Protein AF-A0A3D0X7M6-F1 (afdb_monomer_lite)

Radius of gyration: 14.73 Å; chains: 1; bounding box: 32×16×44 Å

Foldseek 3Di:
DPLVVLLVVLQVQLQVQLQVQLQVCCVPPVVPCSVRSSVRSNVRSNVRSNVVSVVVSVVVVVVVD

pLDDT: mean 88.2, std 10.8, range [49.66, 96.56]

Structure (mmCIF, N/CA/C/O backbone):
data_AF-A0A3D0X7M6-F1
#
_entry.id   AF-A0A3D0X7M6-F1
#
loop_
_atom_site.group_PDB
_atom_site.id
_atom_site.type_symbol
_atom_site.label_atom_id
_atom_site.label_alt_id
_atom_site.label_comp_id
_atom_site.label_asym_id
_atom_site.label_entity_id
_atom_site.label_seq_id
_atom_site.pdbx_PDB_ins_code
_atom_site.Cartn_x
_atom_site.Cartn_y
_atom_site.Cartn_z
_atom_site.occupancy
_atom_site.B_iso_or_equiv
_atom_site.auth_seq_id
_atom_site.auth_comp_id
_atom_site.auth_asym_id
_atom_site.auth_atom_id
_atom_site.pdbx_PDB_model_num
ATOM 1 N N . MET A 1 1 ? -12.137 10.413 17.814 1.00 58.44 1 MET A N 1
ATOM 2 C CA . MET A 1 1 ? -12.340 10.421 16.344 1.00 58.44 1 MET A CA 1
ATOM 3 C C . MET A 1 1 ? -13.698 9.829 16.010 1.00 58.44 1 MET A C 1
ATOM 5 O O . MET A 1 1 ? -14.081 8.844 16.634 1.00 58.44 1 MET A O 1
ATOM 9 N N . LYS A 1 2 ? -14.435 10.413 15.055 1.00 67.69 2 LYS A N 1
ATOM 10 C CA . LYS A 1 2 ? -15.642 9.766 14.516 1.00 67.69 2 LYS A CA 1
AT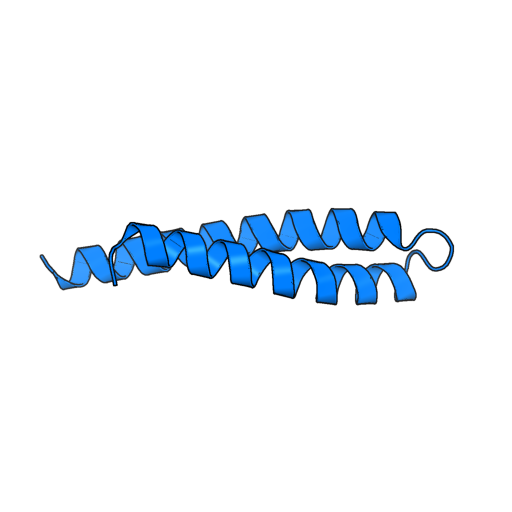OM 11 C C . LYS A 1 2 ? -15.211 8.497 13.772 1.00 67.69 2 LYS A C 1
ATOM 13 O O . LYS A 1 2 ? -14.148 8.475 13.161 1.00 67.69 2 LYS A O 1
ATOM 18 N N . LYS A 1 3 ? -16.005 7.427 13.835 1.00 65.69 3 LYS A N 1
ATOM 19 C CA . LYS A 1 3 ? -15.591 6.122 13.291 1.00 65.69 3 LYS A CA 1
ATOM 20 C C . LYS A 1 3 ? -15.369 6.146 11.767 1.00 65.69 3 LYS A C 1
ATOM 22 O O . LYS A 1 3 ? -14.476 5.465 11.282 1.00 65.69 3 LYS A O 1
ATOM 27 N N . SER A 1 4 ? -16.098 6.994 11.029 1.00 70.06 4 SER A N 1
ATOM 28 C CA . SER A 1 4 ? -15.854 7.212 9.592 1.00 70.06 4 SER A CA 1
ATOM 29 C C . SER A 1 4 ? -14.478 7.823 9.303 1.00 70.06 4 SER A C 1
ATOM 31 O O . SER A 1 4 ? -13.918 7.606 8.233 1.00 70.06 4 SER A O 1
ATOM 33 N N . THR A 1 5 ? -13.897 8.541 10.267 1.00 85.94 5 THR A N 1
ATOM 34 C CA . THR A 1 5 ? -12.578 9.163 10.133 1.00 85.94 5 THR A CA 1
ATOM 35 C C . THR A 1 5 ? -11.462 8.122 10.096 1.00 85.94 5 THR A C 1
ATOM 37 O O . THR A 1 5 ? -10.458 8.370 9.446 1.00 85.94 5 THR A O 1
ATOM 40 N N . ILE A 1 6 ? -11.628 6.960 10.745 1.00 88.25 6 ILE A N 1
ATOM 41 C CA . ILE A 1 6 ? -10.604 5.900 10.765 1.00 88.25 6 ILE A CA 1
ATOM 42 C C . ILE A 1 6 ? -10.443 5.298 9.369 1.00 88.25 6 ILE A C 1
ATOM 44 O O . ILE A 1 6 ? -9.338 5.278 8.844 1.00 88.25 6 ILE A O 1
ATOM 48 N N . ILE A 1 7 ? -11.552 4.899 8.740 1.00 89.94 7 ILE A N 1
ATOM 49 C CA . ILE A 1 7 ? -11.541 4.337 7.382 1.00 89.94 7 ILE A CA 1
ATOM 50 C C . ILE A 1 7 ? -10.973 5.361 6.392 1.00 89.94 7 ILE A C 1
ATOM 52 O O . ILE A 1 7 ? -10.111 5.022 5.586 1.00 89.94 7 ILE A O 1
ATOM 56 N N . ALA A 1 8 ? -11.395 6.626 6.493 1.00 91.75 8 ALA A N 1
ATOM 57 C CA . ALA A 1 8 ? -10.866 7.692 5.648 1.00 91.75 8 ALA A CA 1
ATOM 58 C C . ALA A 1 8 ? -9.345 7.872 5.818 1.00 91.75 8 ALA A C 1
ATOM 60 O O . ALA A 1 8 ? -8.629 7.937 4.822 1.00 91.75 8 ALA A O 1
ATOM 61 N N . LEU A 1 9 ? -8.835 7.894 7.057 1.00 92.75 9 LEU A N 1
ATOM 62 C CA . LEU A 1 9 ? -7.394 7.992 7.319 1.00 92.75 9 LEU A CA 1
ATOM 63 C C . LEU A 1 9 ? -6.624 6.801 6.745 1.00 92.75 9 LEU A C 1
ATOM 65 O O . LEU A 1 9 ? -5.566 6.991 6.150 1.00 92.75 9 LEU A O 1
ATOM 69 N N . SER A 1 10 ? -7.153 5.586 6.897 1.00 93.81 10 SER A N 1
ATOM 70 C CA . SER A 1 10 ? -6.507 4.379 6.379 1.00 93.81 10 SER A CA 1
ATOM 71 C C . SER A 1 10 ? -6.463 4.359 4.850 1.00 93.81 10 SER A C 1
ATOM 73 O O . SER A 1 10 ? -5.453 3.946 4.287 1.00 93.81 10 SER A O 1
ATOM 75 N N . ILE A 1 11 ? -7.493 4.871 4.167 1.00 94.00 11 ILE A N 1
ATOM 76 C CA . ILE A 1 11 ? -7.479 5.032 2.704 1.00 94.00 11 ILE A CA 1
ATOM 77 C C . ILE A 1 11 ? -6.443 6.081 2.285 1.00 94.00 11 ILE A C 1
ATOM 79 O O . ILE A 1 11 ? -5.659 5.816 1.378 1.00 94.00 11 ILE A O 1
ATOM 83 N N . ILE A 1 12 ? -6.391 7.240 2.952 1.00 94.75 12 ILE A N 1
ATOM 84 C CA . ILE A 1 12 ? -5.393 8.288 2.666 1.00 94.75 12 ILE A CA 1
ATOM 85 C C . ILE A 1 12 ? -3.973 7.732 2.825 1.00 94.75 12 ILE A C 1
ATOM 87 O O . ILE A 1 12 ? -3.125 7.932 1.955 1.00 94.75 12 ILE A O 1
ATOM 91 N N . PHE A 1 13 ? -3.728 6.989 3.906 1.00 94.69 13 PHE A N 1
ATOM 92 C CA . PHE A 1 13 ? -2.456 6.308 4.125 1.00 94.69 13 PHE A CA 1
ATOM 93 C C . PHE A 1 13 ? -2.165 5.292 3.014 1.00 94.69 13 PHE A C 1
ATOM 95 O O .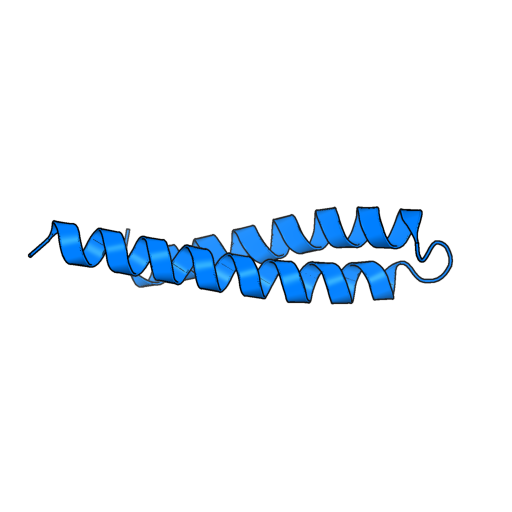 PHE A 1 13 ? -1.069 5.288 2.458 1.00 94.69 13 PHE A O 1
ATOM 102 N N . GLY A 1 14 ? -3.158 4.479 2.650 1.00 96.19 14 GLY A N 1
ATOM 103 C CA . GLY A 1 14 ? -3.066 3.512 1.561 1.00 96.19 14 GLY A CA 1
ATOM 104 C C . GLY A 1 14 ? -2.692 4.148 0.223 1.00 96.19 14 GLY A C 1
ATOM 105 O O . GLY A 1 14 ? -1.806 3.646 -0.460 1.00 96.19 14 GLY A O 1
ATOM 106 N N . VAL A 1 15 ? -3.291 5.288 -0.130 1.00 95.38 15 VAL A N 1
ATOM 107 C CA . VAL A 1 15 ? -2.959 6.052 -1.346 1.00 95.38 15 VAL A CA 1
ATOM 108 C C . VAL A 1 15 ? -1.530 6.593 -1.290 1.00 95.38 15 VAL A C 1
ATOM 110 O O . VAL A 1 15 ? -0.778 6.458 -2.254 1.00 95.38 15 VAL A O 1
ATOM 113 N N . ALA A 1 16 ? -1.121 7.198 -0.173 1.00 95.75 16 ALA A N 1
ATOM 114 C CA . ALA A 1 16 ? 0.235 7.730 -0.031 1.00 95.75 16 ALA A CA 1
ATOM 115 C C . ALA A 1 16 ? 1.290 6.616 -0.145 1.00 95.75 16 ALA A C 1
ATOM 117 O O . ALA A 1 16 ? 2.246 6.734 -0.914 1.00 95.75 16 ALA A O 1
ATOM 118 N N . PHE A 1 17 ? 1.073 5.504 0.560 1.00 94.69 17 PHE A N 1
ATOM 119 C CA . PHE A 1 17 ? 1.924 4.320 0.493 1.00 94.69 17 PHE A CA 1
ATOM 120 C C . PHE A 1 17 ? 1.947 3.713 -0.916 1.00 94.69 17 PHE A C 1
ATOM 122 O O . PHE A 1 17 ? 3.018 3.438 -1.458 1.00 94.69 17 PHE A O 1
ATOM 129 N N . GLY A 1 18 ? 0.775 3.560 -1.534 1.00 96.25 18 GLY A N 1
ATOM 130 C CA . GLY A 1 18 ? 0.613 3.021 -2.880 1.00 96.25 18 GLY A CA 1
ATOM 131 C C . GLY A 1 18 ? 1.348 3.831 -3.942 1.00 96.25 18 GLY A C 1
ATOM 132 O O . GLY A 1 18 ? 2.006 3.247 -4.798 1.00 96.25 18 GLY A O 1
ATOM 133 N N . ASN A 1 19 ? 1.321 5.163 -3.856 1.00 95.25 19 ASN A N 1
ATOM 134 C CA . ASN A 1 19 ? 2.094 6.027 -4.751 1.00 95.25 19 ASN A CA 1
ATOM 135 C C . ASN A 1 19 ? 3.606 5.814 -4.602 1.00 95.25 19 ASN A C 1
ATOM 137 O O . ASN A 1 19 ? 4.301 5.689 -5.608 1.00 95.25 19 ASN A O 1
ATOM 141 N N . ILE A 1 20 ? 4.1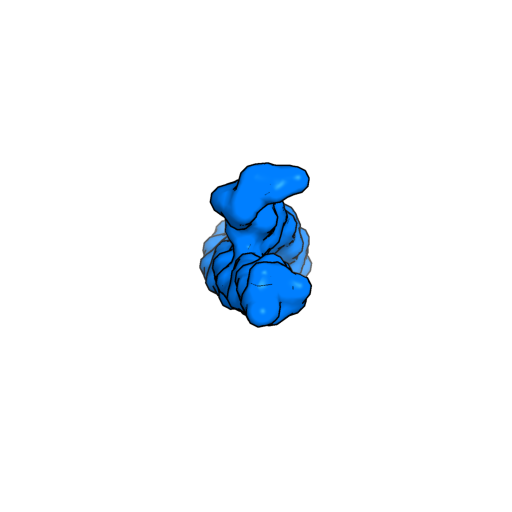21 5.742 -3.369 1.00 95.69 20 ILE A N 1
ATOM 142 C CA . ILE A 1 20 ? 5.559 5.542 -3.118 1.00 95.69 20 ILE A CA 1
ATOM 143 C C . ILE A 1 20 ? 6.006 4.186 -3.666 1.00 95.69 20 ILE A C 1
ATOM 145 O O . ILE A 1 20 ? 6.948 4.110 -4.455 1.00 95.69 20 ILE A O 1
ATOM 149 N N . VAL A 1 21 ? 5.306 3.115 -3.287 1.00 94.12 21 VAL A N 1
ATOM 150 C CA . VAL A 1 21 ? 5.625 1.756 -3.739 1.00 94.12 21 VAL A CA 1
ATOM 151 C C . VAL A 1 21 ? 5.458 1.634 -5.251 1.00 94.12 21 VAL A C 1
ATOM 153 O O . VAL A 1 21 ? 6.319 1.065 -5.918 1.00 94.12 21 VAL A O 1
ATOM 156 N N . GLY A 1 22 ? 4.397 2.217 -5.809 1.00 95.31 22 GLY A N 1
ATOM 157 C CA . GLY A 1 22 ? 4.142 2.237 -7.245 1.00 95.31 22 GLY A CA 1
ATOM 158 C C . GLY A 1 22 ? 5.228 2.954 -8.036 1.00 95.31 22 GLY A C 1
ATOM 159 O O . GLY A 1 22 ? 5.642 2.464 -9.084 1.00 95.31 22 GLY A O 1
ATOM 160 N N . LEU A 1 23 ? 5.750 4.067 -7.518 1.00 94.62 23 LEU A N 1
ATOM 161 C CA . LEU A 1 23 ? 6.861 4.780 -8.142 1.00 94.62 23 LEU A CA 1
ATOM 162 C C . LEU A 1 23 ? 8.162 3.969 -8.081 1.00 94.62 23 LEU A C 1
ATOM 164 O O . LEU A 1 23 ? 8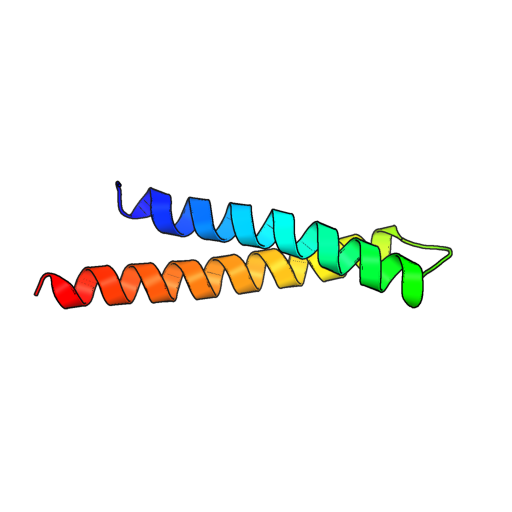.887 3.915 -9.073 1.00 94.62 23 LEU A O 1
ATOM 168 N N . ILE A 1 24 ? 8.442 3.300 -6.957 1.00 94.06 24 ILE A N 1
ATOM 169 C CA . ILE A 1 24 ? 9.617 2.425 -6.810 1.00 94.06 24 ILE A CA 1
ATOM 170 C C . ILE A 1 24 ? 9.530 1.248 -7.790 1.00 94.06 24 ILE A C 1
ATOM 172 O O . ILE A 1 24 ? 10.456 1.024 -8.568 1.00 94.06 24 ILE A O 1
ATOM 176 N N . ILE A 1 25 ? 8.406 0.526 -7.802 1.00 90.00 25 ILE A N 1
ATOM 177 C CA . ILE A 1 25 ? 8.180 -0.609 -8.709 1.00 90.00 25 ILE A CA 1
ATOM 178 C C . ILE A 1 25 ? 8.210 -0.139 -10.165 1.00 90.00 25 ILE A C 1
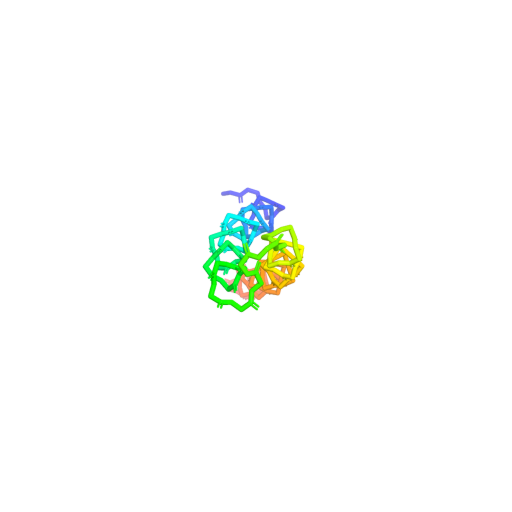ATOM 180 O O . ILE A 1 25 ? 8.857 -0.769 -10.999 1.00 90.00 25 ILE A O 1
ATOM 184 N N . GLY A 1 26 ? 7.563 0.986 -10.471 1.00 93.19 26 GLY A N 1
ATOM 185 C CA . GLY A 1 26 ? 7.595 1.610 -11.790 1.00 93.19 26 GLY A CA 1
ATOM 186 C C . GLY A 1 26 ? 9.019 1.912 -12.242 1.00 93.19 26 GLY A C 1
ATOM 187 O O . GLY A 1 26 ? 9.400 1.546 -13.345 1.00 93.19 26 GLY A O 1
ATOM 188 N N . SER A 1 27 ? 9.837 2.499 -11.371 1.00 91.19 27 SER A N 1
ATOM 189 C CA . SER A 1 27 ? 11.230 2.839 -11.677 1.00 91.19 27 SER A CA 1
ATOM 190 C C . SER A 1 27 ? 12.125 1.610 -11.885 1.00 91.19 27 SER A C 1
ATOM 192 O O . SER A 1 27 ? 13.060 1.655 -12.685 1.00 91.19 27 SER A O 1
ATOM 194 N N . ILE A 1 28 ? 11.839 0.495 -11.205 1.00 91.81 28 ILE A N 1
ATOM 195 C CA . ILE A 1 28 ? 12.625 -0.743 -11.319 1.00 91.81 28 ILE A CA 1
ATOM 196 C C . ILE A 1 28 ? 12.200 -1.568 -12.541 1.00 91.81 28 ILE A C 1
ATOM 198 O O . ILE A 1 28 ? 13.052 -1.998 -13.316 1.00 91.81 28 ILE A O 1
ATOM 202 N N . PHE A 1 29 ? 10.896 -1.792 -12.715 1.00 89.50 29 PHE A N 1
ATOM 203 C CA . PHE A 1 29 ? 10.355 -2.754 -13.683 1.00 89.50 29 PHE A CA 1
ATOM 204 C C . PHE A 1 29 ? 9.795 -2.104 -14.955 1.00 89.50 29 PHE A C 1
ATOM 206 O O . PHE A 1 29 ? 9.751 -2.748 -15.999 1.00 89.50 29 PHE A O 1
ATOM 213 N N . PHE A 1 30 ? 9.389 -0.834 -14.892 1.00 88.25 30 PHE A N 1
ATOM 214 C CA . PHE A 1 30 ? 8.716 -0.109 -15.976 1.00 88.25 30 PHE A CA 1
ATOM 215 C C . PHE A 1 30 ? 9.391 1.247 -16.238 1.00 88.25 30 PHE A C 1
ATOM 217 O O . PHE A 1 30 ? 8.726 2.282 -16.264 1.00 88.25 30 PHE A O 1
ATOM 224 N N . LYS A 1 31 ? 10.722 1.255 -16.419 1.00 79.44 31 LYS A N 1
ATOM 225 C CA . LYS A 1 31 ? 11.544 2.477 -16.575 1.00 79.44 31 LYS A CA 1
ATOM 226 C C . LYS A 1 31 ? 10.997 3.480 -17.593 1.00 79.44 31 LYS A C 1
ATOM 228 O O . LYS A 1 31 ? 11.028 4.679 -17.345 1.00 79.44 31 LYS A O 1
ATOM 233 N N . GLU A 1 32 ? 10.500 2.986 -18.722 1.00 83.62 32 GLU A N 1
ATOM 234 C CA . GLU A 1 32 ? 9.959 3.822 -19.800 1.00 83.62 32 GLU A CA 1
ATOM 235 C C . GLU A 1 32 ? 8.491 4.209 -19.578 1.00 83.62 32 GLU A C 1
ATOM 237 O O . GLU A 1 32 ? 7.964 5.065 -20.281 1.00 83.62 32 GLU A O 1
ATOM 242 N N . ASN A 1 33 ? 7.819 3.596 -18.597 1.00 86.19 33 ASN A N 1
ATOM 243 C CA . ASN A 1 33 ? 6.390 3.764 -18.368 1.00 86.19 33 ASN A CA 1
ATOM 244 C C . ASN A 1 33 ? 6.031 3.739 -16.871 1.00 86.19 33 ASN A C 1
ATOM 246 O O . ASN A 1 33 ? 5.241 2.921 -16.391 1.00 86.19 33 ASN A O 1
ATOM 250 N N . LEU A 1 34 ? 6.588 4.705 -16.132 1.00 89.31 34 LEU A N 1
ATOM 251 C CA . LEU A 1 34 ? 6.367 4.902 -14.691 1.00 89.31 34 LEU A CA 1
ATOM 252 C C . LEU A 1 34 ? 4.879 4.959 -14.303 1.00 89.31 34 LEU A C 1
ATOM 254 O O . LEU A 1 34 ? 4.509 4.557 -13.199 1.00 89.31 34 LEU A O 1
ATOM 258 N N . GLY A 1 35 ? 4.021 5.421 -15.221 1.00 90.94 35 GLY A N 1
ATOM 259 C CA . GLY A 1 35 ? 2.572 5.473 -15.028 1.00 90.94 35 GLY A CA 1
ATOM 260 C C . GLY A 1 35 ? 1.953 4.110 -14.704 1.00 90.94 35 GLY A C 1
ATOM 261 O O . GLY A 1 35 ? 1.057 4.040 -13.868 1.00 90.94 35 GLY A O 1
ATOM 262 N N . ILE A 1 36 ? 2.469 3.018 -15.279 1.00 91.69 36 ILE A N 1
ATOM 263 C CA . ILE A 1 36 ? 1.978 1.658 -14.999 1.00 91.69 36 ILE A CA 1
ATOM 264 C C . ILE A 1 36 ? 2.272 1.280 -13.543 1.00 91.69 36 ILE A C 1
ATOM 266 O O . ILE A 1 36 ? 1.385 0.808 -12.831 1.00 91.69 36 ILE A O 1
ATOM 270 N N . GLY A 1 37 ? 3.494 1.555 -13.077 1.00 93.44 37 GLY A N 1
ATOM 271 C CA . GLY A 1 37 ? 3.884 1.327 -11.686 1.00 93.44 37 GLY A CA 1
ATOM 272 C C . GLY A 1 37 ? 3.008 2.107 -10.706 1.00 93.44 37 GLY A C 1
ATOM 273 O O . GLY A 1 37 ? 2.530 1.539 -9.726 1.00 93.44 37 GLY A O 1
ATOM 274 N N . LEU A 1 38 ? 2.716 3.376 -11.008 1.00 94.62 38 LEU A N 1
ATOM 275 C CA . LEU A 1 38 ? 1.826 4.210 -10.194 1.00 94.62 38 LEU A CA 1
ATOM 276 C C . LEU A 1 38 ? 0.384 3.686 -10.151 1.00 94.62 38 LEU A C 1
ATOM 278 O O . LEU A 1 38 ? -0.216 3.673 -9.078 1.00 94.62 38 LEU A 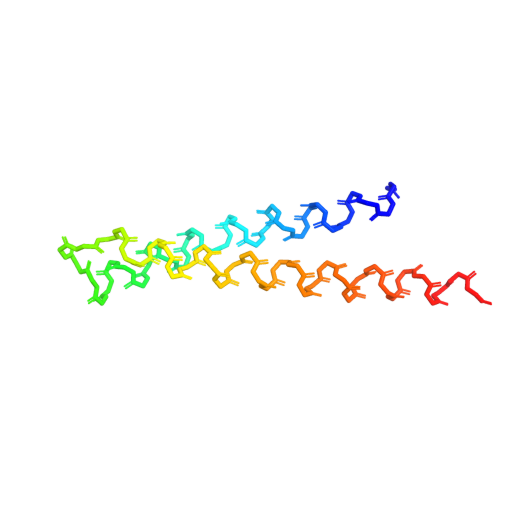O 1
ATOM 282 N N . VAL A 1 39 ? -0.173 3.228 -11.277 1.00 94.62 39 VAL A N 1
ATOM 283 C CA . VAL A 1 39 ? -1.538 2.664 -11.324 1.00 94.62 39 VAL A CA 1
ATOM 284 C C . VAL A 1 39 ? -1.637 1.390 -10.483 1.00 94.62 39 VAL A C 1
ATOM 286 O O . VAL A 1 39 ? -2.575 1.241 -9.691 1.00 94.62 39 VAL A O 1
ATOM 289 N N . ILE A 1 40 ? -0.655 0.492 -10.616 1.00 93.56 40 ILE A N 1
ATOM 290 C CA . ILE A 1 40 ? -0.589 -0.753 -9.838 1.00 93.56 40 ILE A CA 1
ATOM 291 C C . ILE A 1 40 ? -0.417 -0.433 -8.349 1.00 93.56 40 ILE A C 1
ATOM 293 O O . ILE A 1 40 ? -1.173 -0.936 -7.515 1.00 93.56 40 ILE A O 1
ATOM 297 N N . GLY A 1 41 ? 0.536 0.440 -8.019 1.00 95.31 41 GLY A N 1
ATOM 298 C CA . GLY A 1 41 ? 0.818 0.847 -6.647 1.00 95.31 41 GLY A CA 1
ATOM 299 C C . GLY A 1 41 ? -0.382 1.498 -5.966 1.00 95.31 41 GLY A C 1
ATOM 300 O O . GLY A 1 41 ? -0.729 1.102 -4.855 1.00 95.31 41 GLY A O 1
ATOM 301 N N . ASN A 1 42 ? -1.078 2.422 -6.634 1.00 94.81 42 ASN A N 1
ATOM 302 C CA . ASN A 1 42 ? -2.291 3.032 -6.082 1.00 94.81 42 ASN A CA 1
ATOM 303 C C . ASN A 1 42 ? -3.427 2.027 -5.900 1.00 94.81 42 ASN A C 1
ATOM 305 O O . ASN A 1 42 ? -4.076 2.046 -4.856 1.00 94.81 42 ASN A O 1
ATOM 309 N N . SER A 1 43 ? -3.660 1.134 -6.866 1.00 95.00 43 SER A N 1
ATOM 310 C CA . SER A 1 43 ? -4.720 0.121 -6.739 1.00 95.00 43 SER A CA 1
ATOM 311 C C . SER A 1 43 ? -4.480 -0.795 -5.537 1.00 95.00 43 SER A C 1
ATOM 313 O O . SER A 1 43 ? -5.395 -1.047 -4.747 1.00 95.00 43 SER A O 1
ATOM 315 N N . LEU A 1 44 ? -3.235 -1.247 -5.353 1.00 95.00 44 LEU A N 1
ATOM 316 C CA . LEU A 1 44 ? -2.838 -2.050 -4.195 1.00 95.00 44 LEU A CA 1
ATOM 317 C C . LEU A 1 44 ? -2.920 -1.248 -2.894 1.00 95.00 44 LEU A C 1
ATOM 319 O O . LEU A 1 44 ? -3.463 -1.737 -1.905 1.00 95.00 44 LEU A O 1
ATOM 323 N N . GLY A 1 45 ? -2.429 -0.009 -2.901 1.00 96.56 45 GLY A N 1
ATOM 324 C CA . GLY A 1 45 ? -2.411 0.874 -1.741 1.00 96.56 45 GLY A CA 1
ATOM 325 C C . GLY A 1 45 ? -3.808 1.198 -1.214 1.00 96.56 45 GLY A C 1
ATOM 326 O O . GLY A 1 45 ? -4.057 1.050 -0.019 1.00 96.56 45 GLY A O 1
ATOM 327 N N . ILE A 1 46 ? -4.747 1.561 -2.094 1.00 95.62 46 ILE A N 1
ATOM 328 C CA . ILE A 1 46 ? -6.152 1.810 -1.730 1.00 95.62 46 ILE A CA 1
ATOM 329 C C . ILE A 1 46 ? -6.788 0.545 -1.150 1.00 95.62 46 ILE A C 1
ATOM 331 O O . ILE A 1 46 ? -7.444 0.612 -0.110 1.00 95.62 46 ILE A O 1
ATOM 335 N N . SER A 1 47 ? -6.565 -0.606 -1.790 1.00 95.81 47 SER A N 1
ATOM 336 C CA . SER A 1 47 ? -7.117 -1.887 -1.337 1.00 95.81 47 SER A CA 1
ATOM 337 C C . SER A 1 47 ? -6.605 -2.255 0.059 1.00 95.81 47 SER A C 1
ATOM 339 O O . SER A 1 47 ? -7.403 -2.566 0.944 1.00 95.81 47 SER A O 1
ATOM 341 N N . LEU A 1 48 ? -5.292 -2.142 0.298 1.00 94.12 48 LEU A N 1
ATOM 342 C CA . LEU A 1 48 ? -4.702 -2.353 1.623 1.00 94.12 48 LEU A CA 1
ATOM 343 C C . LEU A 1 48 ? -5.235 -1.351 2.652 1.00 94.12 48 LEU A C 1
ATOM 345 O O . LEU A 1 48 ? -5.618 -1.751 3.750 1.00 94.12 48 LEU A O 1
ATOM 349 N N . GLY A 1 49 ? -5.284 -0.064 2.301 1.00 94.62 49 GLY A N 1
ATOM 350 C CA . GLY A 1 49 ? -5.785 0.992 3.180 1.00 94.62 49 GLY A CA 1
ATOM 351 C C . GLY A 1 49 ? -7.230 0.749 3.613 1.00 94.62 49 GLY A C 1
ATOM 352 O O . GLY A 1 49 ? -7.562 0.909 4.788 1.00 94.62 49 GLY A O 1
ATOM 353 N N . LEU A 1 50 ? -8.079 0.285 2.695 1.00 94.31 50 LEU A N 1
ATOM 354 C CA . LEU A 1 50 ? -9.458 -0.084 3.000 1.00 94.31 50 LEU A CA 1
ATOM 355 C C . LEU A 1 50 ? -9.535 -1.300 3.934 1.00 94.31 50 LEU A C 1
ATOM 357 O O . LEU A 1 50 ? -10.246 -1.241 4.937 1.00 94.31 50 LEU A O 1
ATOM 361 N N . ILE A 1 51 ? -8.791 -2.374 3.644 1.00 94.69 51 ILE A N 1
ATOM 362 C CA . ILE A 1 51 ? -8.769 -3.592 4.475 1.00 94.69 51 ILE A CA 1
ATOM 363 C C . ILE A 1 51 ? -8.328 -3.255 5.903 1.00 94.69 51 ILE A C 1
ATOM 365 O O . ILE A 1 51 ? -9.018 -3.599 6.864 1.00 94.69 51 ILE A O 1
ATOM 369 N N . VAL A 1 52 ? -7.220 -2.525 6.047 1.00 92.06 52 VAL A N 1
ATOM 370 C CA . VAL A 1 52 ? -6.702 -2.091 7.351 1.00 92.06 52 VAL A CA 1
ATOM 371 C C . VAL A 1 52 ? -7.726 -1.214 8.073 1.00 92.06 52 VAL A C 1
ATOM 373 O O . VAL A 1 52 ? -8.002 -1.438 9.252 1.00 92.06 52 VAL A O 1
ATOM 376 N N . GLY A 1 53 ? -8.349 -0.264 7.371 1.00 92.19 53 GLY A N 1
ATOM 377 C CA . GLY A 1 53 ? -9.385 0.599 7.939 1.00 92.19 53 GLY A CA 1
ATOM 378 C C . GLY A 1 53 ? -10.592 -0.175 8.473 1.00 92.19 53 GLY A C 1
ATOM 379 O O . GLY A 1 53 ? -11.081 0.132 9.561 1.00 92.19 53 GLY A O 1
ATOM 380 N N . ILE A 1 54 ? -11.045 -1.206 7.751 1.00 92.06 54 ILE A N 1
ATOM 381 C CA . ILE A 1 54 ? -12.153 -2.078 8.172 1.00 92.06 54 ILE A CA 1
ATOM 382 C C . ILE A 1 54 ? -11.763 -2.911 9.399 1.00 92.06 54 ILE A C 1
ATOM 384 O O . ILE A 1 54 ? -12.547 -2.994 10.347 1.00 92.06 54 ILE A O 1
ATOM 388 N N . ILE A 1 55 ? -10.555 -3.484 9.421 1.00 91.25 55 ILE A N 1
ATOM 389 C CA . ILE A 1 55 ? -10.056 -4.266 10.564 1.00 91.25 55 ILE A CA 1
ATOM 390 C C . ILE A 1 55 ? -10.015 -3.392 11.824 1.00 91.25 55 ILE A C 1
ATOM 392 O O . ILE A 1 55 ? -10.607 -3.752 12.843 1.00 91.25 55 ILE A O 1
ATOM 396 N N . PHE A 1 56 ? -9.402 -2.207 11.749 1.00 88.06 56 PHE A N 1
ATOM 397 C CA . PHE A 1 56 ? -9.334 -1.279 12.884 1.00 88.06 56 PHE A CA 1
ATOM 398 C C . PHE A 1 56 ? -10.707 -0.774 13.329 1.00 88.06 56 PHE A C 1
ATOM 400 O O . PHE A 1 56 ? -10.939 -0.583 14.526 1.00 88.06 56 PHE A O 1
ATOM 407 N N . TYR A 1 57 ? -11.623 -0.550 12.386 1.00 87.94 57 TYR A N 1
ATOM 408 C CA . TYR A 1 57 ? -13.002 -0.191 12.698 1.00 87.94 57 TYR A CA 1
ATOM 409 C C . TYR A 1 57 ? -13.715 -1.314 13.468 1.00 87.94 57 TYR A C 1
ATOM 411 O O . TYR A 1 57 ? -14.399 -1.037 14.454 1.00 87.94 57 TYR A O 1
ATOM 419 N N . SER A 1 58 ? -13.530 -2.568 13.046 1.00 86.88 58 SER A N 1
ATOM 420 C CA . SER A 1 58 ? -14.135 -3.745 13.680 1.00 86.88 58 SER A CA 1
ATOM 421 C C . SER A 1 58 ? -13.597 -3.982 15.095 1.00 86.88 58 SER A C 1
ATOM 423 O O . SER A 1 58 ? -14.381 -4.181 16.023 1.00 86.88 58 SER A O 1
ATOM 425 N N . ILE A 1 59 ? -12.278 -3.880 15.296 1.00 87.25 59 ILE A N 1
ATOM 426 C CA . ILE A 1 59 ? -11.649 -4.032 16.621 1.00 87.25 59 ILE A CA 1
ATOM 427 C C . ILE A 1 59 ? -12.187 -2.971 17.593 1.00 87.25 59 ILE A C 1
ATOM 429 O O . ILE A 1 59 ? -12.713 -3.309 18.648 1.00 87.25 59 ILE A O 1
ATOM 433 N N . ASN A 1 60 ? -12.189 -1.694 17.187 1.00 81.19 60 ASN A N 1
ATOM 434 C CA . ASN A 1 60 ? -12.710 -0.596 18.015 1.00 81.19 60 ASN A CA 1
ATOM 435 C C . ASN A 1 60 ? -14.213 -0.694 18.329 1.00 81.19 60 ASN A C 1
ATOM 437 O O . ASN A 1 60 ? -14.704 0.018 19.211 1.00 81.19 60 ASN A O 1
ATOM 441 N N . ASN A 1 61 ? -14.968 -1.485 17.563 1.00 75.44 61 ASN A N 1
ATOM 442 C CA . ASN A 1 61 ? -16.372 -1.752 17.849 1.00 75.44 61 ASN A CA 1
ATOM 443 C C . ASN A 1 61 ? -16.553 -2.893 18.852 1.00 75.44 61 ASN A C 1
ATOM 445 O O . ASN A 1 61 ? -17.477 -2.806 19.654 1.00 75.44 61 ASN A O 1
ATOM 449 N N . ASN A 1 62 ? -15.696 -3.915 18.821 1.00 69.06 62 ASN A N 1
ATOM 450 C CA . ASN A 1 62 ? -15.773 -5.045 19.747 1.00 69.06 62 ASN A CA 1
ATOM 451 C C . ASN A 1 62 ? -15.314 -4.674 21.165 1.00 69.06 62 ASN A C 1
ATOM 453 O O . ASN A 1 62 ? -15.945 -5.109 22.115 1.00 69.06 62 ASN A O 1
ATOM 457 N N . ASP A 1 63 ? -14.323 -3.791 21.321 1.00 61.00 63 ASP A N 1
ATOM 458 C CA . ASP A 1 63 ? -13.866 -3.315 22.646 1.00 61.00 63 ASP A CA 1
ATOM 459 C C . ASP A 1 63 ? -14.888 -2.434 23.398 1.00 61.00 63 ASP A C 1
ATOM 461 O O . ASP A 1 63 ? -14.640 -1.994 24.520 1.00 61.00 63 ASP A O 1
ATOM 465 N N . LYS A 1 64 ? -16.026 -2.106 22.775 1.00 56.44 64 LYS A N 1
ATOM 466 C CA . LYS A 1 64 ? -17.090 -1.279 23.374 1.00 56.44 64 LYS A CA 1
ATOM 467 C C . LYS A 1 64 ? -18.372 -2.054 23.685 1.00 56.44 64 LYS A C 1
ATOM 469 O O . LYS A 1 64 ? -19.350 -1.415 24.079 1.00 56.44 64 LYS A O 1
ATOM 474 N N . SER A 1 65 ? -18.377 -3.368 23.459 1.00 49.66 65 SER A N 1
ATOM 475 C CA . SER A 1 65 ? -19.458 -4.282 23.849 1.00 49.66 65 SER A CA 1
ATOM 476 C C . SER A 1 65 ? -19.122 -4.992 25.151 1.00 49.66 65 SER A C 1
ATOM 478 O O . SER A 1 65 ? -20.102 -5.454 25.775 1.00 49.66 65 SER A O 1
#

Sequence (65 aa):
MKKSTIIALSIIFGVAFGNIVGLIIGSIFFKENLGIGLVIGNSLGISLGLIVGIIFYSINNNDKS

Secondary structure (DSSP, 8-state):
--HHHHHHHHHHHHHHHHHHHHHHHHHHH-TT-HHHHHHHHHHHHHHHHHHHHHHHHHHHHHTT-